Protein AF-A0A6I9YYN2-F1 (afdb_monomer)

pLDDT: mean 76.61, std 16.3, range [22.98, 92.69]

Radius of gyration: 15.74 Å; Cα contacts (8 Å, |Δi|>4): 151; chains: 1; bounding box: 41×28×41 Å

Secondary structure (DSSP, 8-state):
-GGGT--TT-EEEEE-STT-EEEEE----TTS-TT-----HHHHHHHT--TT---EEEE-TT-PPPS---EEE-GGGTTT--S-HIIIIIHHHHTT------TT-B-SSS-EEE-----

Mean predicted aligned error: 8.57 Å

Foldseek 3Di:
DVVQVDDQQFWKWKAAPPRFIDIFGDHDDPPDDPQDDDDDPQVCVRRVHDPPDDMDIHGDPPQDDDPDWDWAFDPVPCVPDDDDCCVPPVCVVPPPPVGGDDQQRFRPPRTIHTHDDDD

Solvent-accessible surface area (backbone atoms only — not comparable to full-atom values): 7758 Å² total; per-residue (Å²): 91,76,94,74,74,58,53,77,69,39,42,30,39,35,40,40,43,93,88,21,62,46,52,46,68,41,74,84,58,94,90,54,56,92,94,57,83,90,75,57,72,38,61,30,60,47,17,63,49,61,93,90,58,84,69,50,77,41,84,36,87,84,73,70,87,77,90,77,85,48,69,41,70,46,76,95,74,48,81,88,70,80,79,64,61,54,69,74,50,48,42,73,65,52,60,94,54,81,69,71,82,51,80,75,38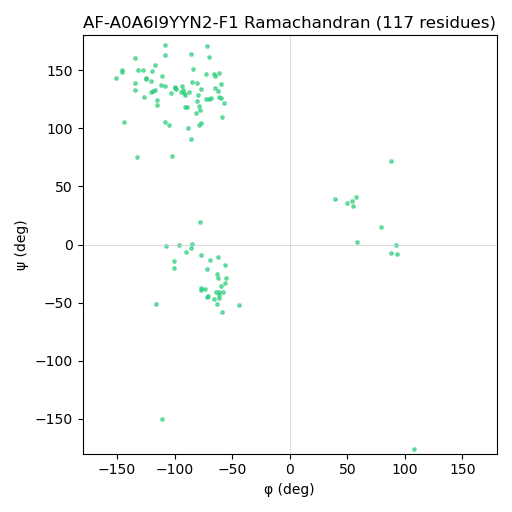,55,42,70,88,81,48,41,39,31,59,77,82,82,131

Organism: NCBI:txid35019

Structure (mmCIF, N/CA/C/O backbone):
data_AF-A0A6I9YYN2-F1
#
_entry.id   AF-A0A6I9YYN2-F1
#
loop_
_atom_site.group_PDB
_atom_site.id
_atom_site.type_symbol
_atom_site.label_atom_id
_atom_site.label_alt_id
_atom_site.label_comp_id
_atom_site.label_asym_id
_atom_site.label_entity_id
_atom_site.label_seq_id
_atom_site.pdbx_PDB_ins_code
_atom_site.Cartn_x
_atom_site.Cartn_y
_atom_site.Cartn_z
_atom_site.occupancy
_atom_site.B_iso_or_equiv
_atom_site.auth_seq_id
_atom_site.auth_comp_id
_atom_site.auth_asym_id
_atom_site.auth_atom_id
_atom_site.pdbx_PDB_model_num
ATOM 1 N N . MET A 1 1 ? -12.771 10.243 10.762 1.00 61.81 1 MET A N 1
ATOM 2 C CA . MET A 1 1 ? -11.318 10.484 10.946 1.00 61.81 1 MET A CA 1
ATOM 3 C C . MET A 1 1 ? -10.989 10.987 12.342 1.00 61.81 1 MET A C 1
ATOM 5 O O . MET A 1 1 ? -9.990 10.538 12.885 1.00 61.81 1 MET A O 1
ATOM 9 N N . GLU A 1 2 ? -11.827 11.842 12.938 1.00 62.75 2 GLU A N 1
ATOM 10 C CA . GLU A 1 2 ? -11.624 12.349 14.307 1.00 62.75 2 GLU A CA 1
ATOM 11 C C . GLU A 1 2 ? -11.544 11.244 15.369 1.00 62.75 2 GLU A C 1
ATOM 13 O O . GLU A 1 2 ? -10.646 11.288 16.198 1.00 62.75 2 GLU A O 1
ATOM 18 N N . GLU A 1 3 ? -12.383 10.204 15.289 1.00 73.31 3 GLU A N 1
ATOM 19 C CA . GLU A 1 3 ? -12.356 9.078 16.246 1.00 73.31 3 GLU A CA 1
ATOM 20 C C . GLU A 1 3 ? -11.042 8.283 16.244 1.00 73.31 3 GLU A C 1
ATOM 22 O O . GLU A 1 3 ? -10.659 7.704 17.255 1.00 73.31 3 GLU A O 1
ATOM 27 N N . LEU A 1 4 ? -10.346 8.243 15.104 1.00 71.19 4 LEU A N 1
ATOM 28 C CA . LEU A 1 4 ? -9.066 7.543 14.964 1.00 71.19 4 LEU A CA 1
ATOM 29 C C . LEU A 1 4 ? -7.867 8.485 15.136 1.00 71.19 4 LEU A C 1
ATOM 31 O O . LEU A 1 4 ? -6.732 8.025 15.032 1.00 71.19 4 LEU A O 1
ATOM 35 N N . HIS A 1 5 ? -8.109 9.781 15.368 1.00 77.94 5 HIS A N 1
ATOM 36 C CA . HIS A 1 5 ? -7.087 10.829 15.416 1.00 77.94 5 HIS A CA 1
ATOM 37 C C . HIS A 1 5 ? -6.131 10.806 14.208 1.00 77.94 5 HIS A C 1
ATOM 39 O O . HIS A 1 5 ? -4.938 11.065 14.346 1.00 77.94 5 HIS A O 1
ATOM 45 N N . LEU A 1 6 ? -6.656 10.467 13.026 1.00 80.44 6 LEU A N 1
ATOM 46 C CA . LEU A 1 6 ? -5.895 10.433 11.776 1.00 80.44 6 LEU A CA 1
ATOM 47 C C . LEU A 1 6 ? -6.150 11.703 10.972 1.00 80.44 6 LEU A C 1
ATOM 49 O O . LEU A 1 6 ? -7.302 12.096 10.775 1.00 80.44 6 LEU A O 1
ATOM 53 N N . PHE A 1 7 ? -5.082 12.285 10.441 1.00 80.62 7 PHE A N 1
ATOM 54 C CA . PHE A 1 7 ? -5.126 13.454 9.577 1.00 80.62 7 PHE A CA 1
ATOM 55 C C . PHE A 1 7 ? -4.787 13.104 8.128 1.00 80.62 7 PHE A C 1
ATOM 57 O O . PHE A 1 7 ? -4.235 12.050 7.796 1.00 80.62 7 PHE A O 1
ATOM 64 N N . ARG A 1 8 ? -5.141 14.014 7.217 1.00 78.56 8 ARG A N 1
ATOM 65 C CA . ARG A 1 8 ? -4.783 13.893 5.804 1.00 78.56 8 ARG A CA 1
ATOM 66 C C . ARG A 1 8 ? -3.259 13.892 5.662 1.00 78.56 8 ARG A C 1
ATOM 68 O O . ARG A 1 8 ? -2.604 14.833 6.090 1.00 78.56 8 ARG A O 1
ATOM 75 N N . GLY A 1 9 ? -2.725 12.885 4.977 1.00 79.88 9 GLY A N 1
ATOM 76 C CA . GLY A 1 9 ? -1.285 12.721 4.778 1.00 79.88 9 GLY A CA 1
ATOM 77 C C . GLY A 1 9 ? -0.609 11.833 5.822 1.00 79.88 9 GLY A C 1
ATOM 78 O O . GLY A 1 9 ? 0.542 11.452 5.613 1.00 79.88 9 GLY A O 1
ATOM 79 N N . ASP A 1 10 ? -1.317 11.433 6.883 1.00 83.12 10 ASP A N 1
ATOM 80 C CA . ASP A 1 10 ? -0.762 10.516 7.871 1.00 83.12 10 ASP A CA 1
ATOM 81 C C . ASP A 1 10 ? -0.501 9.142 7.269 1.00 83.12 10 ASP A C 1
ATOM 83 O O . ASP A 1 10 ? -1.224 8.644 6.396 1.00 83.12 10 ASP A O 1
ATOM 87 N N . THR A 1 11 ? 0.547 8.508 7.780 1.00 85.44 11 THR A N 1
ATOM 88 C CA . THR A 1 11 ? 0.893 7.146 7.407 1.00 85.44 11 THR A CA 1
ATOM 89 C C . THR A 1 11 ? 0.241 6.164 8.369 1.00 85.44 11 THR A C 1
ATOM 91 O O . THR A 1 11 ? 0.339 6.292 9.589 1.00 85.44 11 THR A O 1
ATOM 94 N N . VAL A 1 12 ? -0.425 5.156 7.813 1.00 88.38 12 VAL A N 1
ATOM 95 C CA . VAL A 1 12 ? -1.133 4.122 8.566 1.00 88.38 12 VAL A CA 1
ATOM 96 C C . VAL A 1 12 ? -0.655 2.735 8.180 1.00 88.38 12 VAL A C 1
ATOM 98 O O . VAL A 1 12 ? -0.395 2.439 7.012 1.00 88.38 12 VAL A O 1
ATOM 101 N N . LEU A 1 13 ? -0.584 1.863 9.179 1.00 89.25 13 LEU A N 1
ATOM 102 C CA . LEU A 1 13 ? -0.409 0.434 9.008 1.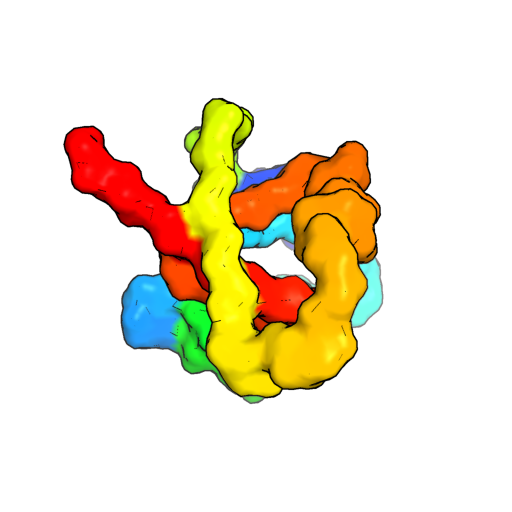00 89.25 13 LEU A CA 1
ATOM 103 C C . LEU A 1 13 ? -1.790 -0.213 8.930 1.00 89.25 13 LEU A C 1
ATOM 105 O O . LEU A 1 13 ? -2.575 -0.165 9.878 1.00 89.25 13 LEU A O 1
ATOM 109 N N . MET A 1 14 ? -2.079 -0.837 7.796 1.00 89.81 14 MET A N 1
ATOM 110 C CA . MET A 1 14 ? -3.277 -1.640 7.620 1.00 89.81 14 MET A CA 1
ATOM 111 C C . MET A 1 14 ? -2.948 -3.116 7.793 1.00 89.81 14 MET A C 1
ATOM 113 O O . MET A 1 14 ? -1.993 -3.618 7.198 1.00 89.81 14 MET A O 1
ATOM 117 N N . LYS A 1 15 ? -3.777 -3.819 8.564 1.00 91.00 15 LYS A N 1
ATOM 118 C CA . LYS A 1 15 ? -3.670 -5.261 8.801 1.00 91.00 15 LYS A CA 1
ATOM 119 C C . LYS A 1 15 ? -4.885 -5.966 8.216 1.00 91.00 15 LYS A C 1
ATOM 121 O O . LYS A 1 15 ? -6.030 -5.634 8.526 1.00 91.00 15 LYS A O 1
ATOM 126 N N . GLY A 1 16 ? -4.609 -6.927 7.344 1.00 91.50 16 GLY A N 1
ATOM 127 C CA . GLY A 1 16 ? -5.596 -7.745 6.654 1.00 91.50 16 GLY A CA 1
ATOM 128 C C . GLY A 1 16 ? -5.570 -9.191 7.135 1.00 91.50 16 GLY A C 1
ATOM 129 O O . GLY A 1 16 ? -5.235 -9.500 8.279 1.00 91.50 16 GLY A O 1
ATOM 130 N N . LYS A 1 17 ? -5.920 -10.112 6.238 1.00 90.94 17 LYS A N 1
ATOM 131 C CA . LYS A 1 17 ? -5.989 -11.548 6.539 1.00 90.94 17 LYS A CA 1
ATOM 132 C C . LYS A 1 17 ? -4.620 -12.211 6.368 1.00 90.94 17 LYS A C 1
ATOM 134 O O . LYS A 1 17 ? -3.720 -11.681 5.724 1.00 90.94 17 LYS A O 1
ATOM 139 N N . LYS A 1 18 ? -4.459 -13.419 6.921 1.00 89.69 18 LYS A N 1
ATOM 140 C CA . LYS A 1 18 ? -3.231 -14.238 6.793 1.00 89.69 18 LYS A CA 1
ATOM 141 C C . LYS A 1 18 ? -1.948 -13.496 7.213 1.00 89.69 18 LYS A C 1
ATOM 143 O O . LYS A 1 18 ? -0.910 -13.676 6.579 1.00 89.69 18 LYS A O 1
ATOM 148 N N . ARG A 1 19 ? -2.034 -12.665 8.264 1.00 87.75 19 ARG A N 1
ATOM 149 C CA . ARG A 1 19 ? -0.920 -11.846 8.788 1.00 87.75 19 ARG A CA 1
ATOM 150 C C . ARG A 1 19 ? -0.283 -10.952 7.715 1.00 87.75 19 ARG A C 1
ATOM 152 O O . ARG A 1 19 ? 0.928 -10.759 7.698 1.00 87.75 19 ARG A O 1
ATOM 159 N N . ARG A 1 20 ? -1.094 -10.477 6.767 1.00 88.25 20 ARG A N 1
ATOM 160 C CA . ARG A 1 20 ? -0.652 -9.541 5.736 1.00 88.25 20 ARG A CA 1
ATOM 161 C C . ARG A 1 20 ? -0.898 -8.124 6.194 1.00 88.25 20 ARG A C 1
ATOM 163 O O . ARG A 1 20 ? -1.988 -7.798 6.659 1.00 88.25 20 ARG A O 1
ATOM 170 N N . GLU A 1 21 ? 0.120 -7.304 6.015 1.00 89.31 21 GLU A N 1
ATOM 171 C CA . GLU A 1 21 ? 0.126 -5.911 6.422 1.00 89.31 21 GLU A CA 1
ATOM 172 C C . GLU A 1 21 ? 0.636 -5.058 5.263 1.00 89.31 21 GLU A C 1
ATOM 174 O O . GLU A 1 21 ? 1.390 -5.532 4.410 1.00 89.31 21 GLU A O 1
ATOM 179 N N . THR A 1 22 ? 0.170 -3.817 5.198 1.00 86.69 22 THR A N 1
ATOM 180 C CA . THR A 1 22 ? 0.565 -2.843 4.179 1.00 86.69 22 THR A CA 1
ATOM 181 C C . THR A 1 22 ? 0.572 -1.458 4.798 1.00 86.69 22 THR A C 1
ATOM 183 O O . THR A 1 22 ? -0.215 -1.173 5.702 1.00 86.69 22 THR A O 1
ATOM 186 N N . VAL A 1 23 ? 1.457 -0.594 4.315 1.00 87.44 23 VAL A N 1
ATOM 187 C CA . VAL A 1 23 ? 1.535 0.795 4.770 1.00 87.44 23 VAL A CA 1
ATOM 188 C C . VAL A 1 23 ? 0.893 1.687 3.716 1.00 87.44 23 VAL A C 1
ATOM 190 O O . VAL A 1 23 ? 1.191 1.569 2.528 1.00 87.44 23 VAL A O 1
ATOM 193 N N . CYS A 1 24 ? -0.011 2.566 4.133 1.00 87.00 24 CYS A N 1
ATOM 194 C CA . CYS A 1 24 ? -0.760 3.452 3.246 1.00 87.00 24 CYS A CA 1
ATOM 195 C C . CYS A 1 24 ? -0.789 4.881 3.793 1.00 87.00 24 CYS A C 1
ATOM 197 O O . CYS A 1 24 ? -0.551 5.103 4.975 1.00 87.00 24 CYS A O 1
ATOM 199 N N . ILE A 1 25 ? -1.083 5.839 2.914 1.00 86.50 25 ILE A N 1
ATOM 200 C CA . ILE A 1 25 ? -1.289 7.244 3.278 1.00 86.50 25 ILE A CA 1
ATOM 201 C C . ILE A 1 25 ? -2.793 7.502 3.342 1.00 86.50 25 ILE A C 1
ATOM 203 O O . ILE A 1 25 ? -3.530 7.089 2.442 1.00 86.50 25 ILE A O 1
ATOM 207 N N . VAL A 1 26 ? -3.239 8.184 4.393 1.00 85.25 26 VAL A N 1
ATOM 208 C CA . VAL A 1 26 ? -4.642 8.553 4.585 1.00 85.25 26 VAL A CA 1
ATOM 209 C C . VAL A 1 26 ? -4.981 9.773 3.736 1.00 85.25 26 VAL A C 1
ATOM 211 O O . VAL A 1 26 ? -4.312 10.805 3.792 1.00 85.25 26 VAL A O 1
ATOM 214 N N . LEU A 1 27 ? -6.058 9.665 2.961 1.00 85.00 27 LEU A N 1
ATOM 215 C CA . LEU A 1 27 ? -6.641 10.768 2.205 1.00 85.00 27 LEU A CA 1
ATOM 216 C C . LEU A 1 27 ? -8.086 10.972 2.649 1.00 85.00 27 LEU A C 1
ATOM 218 O O . LEU A 1 27 ? -8.807 10.006 2.892 1.00 85.00 27 LEU A O 1
ATOM 222 N N . THR A 1 28 ? -8.492 12.234 2.750 1.00 80.06 28 THR A N 1
ATOM 223 C CA . THR A 1 28 ? -9.879 12.618 3.019 1.00 80.06 28 THR A CA 1
ATOM 224 C C . THR A 1 28 ? -10.720 12.479 1.756 1.00 80.06 28 THR A C 1
ATOM 226 O O . THR A 1 28 ? -10.294 12.892 0.675 1.00 80.06 28 THR A O 1
ATOM 229 N N . ASP A 1 29 ? -11.894 11.870 1.907 1.00 82.62 29 ASP A N 1
ATOM 230 C CA . ASP A 1 29 ? -12.906 11.702 0.867 1.00 82.62 29 ASP A CA 1
ATOM 231 C C . ASP A 1 29 ? -14.289 11.830 1.513 1.00 82.62 29 ASP A C 1
ATOM 233 O O . ASP A 1 29 ? -14.751 10.907 2.187 1.00 82.62 29 ASP A O 1
ATOM 237 N N . ASP A 1 30 ? -14.945 12.968 1.291 1.00 80.50 30 ASP A N 1
ATOM 238 C CA . ASP A 1 30 ? -16.252 13.291 1.876 1.00 80.50 30 ASP A CA 1
ATOM 239 C C . ASP A 1 30 ? -17.385 12.415 1.306 1.00 80.50 30 ASP A C 1
ATOM 241 O O . ASP A 1 30 ? -18.477 12.348 1.865 1.00 80.50 30 ASP A O 1
ATOM 245 N N . SER A 1 31 ? -17.133 11.695 0.204 1.00 86.81 31 SER A N 1
ATOM 246 C CA . SER A 1 31 ? -18.078 10.736 -0.387 1.00 86.81 31 SER A CA 1
ATOM 247 C C . SER A 1 31 ? -17.993 9.332 0.229 1.00 86.81 31 SER A C 1
ATOM 249 O O . SER A 1 31 ? -18.722 8.414 -0.175 1.00 86.81 31 SER A O 1
ATOM 251 N N . CYS A 1 32 ? -17.061 9.107 1.159 1.00 83.38 32 CYS A N 1
ATOM 252 C CA . CYS A 1 32 ? -16.877 7.828 1.829 1.00 83.38 32 CYS A CA 1
ATOM 253 C C . CYS A 1 32 ? -17.640 7.798 3.157 1.00 83.38 32 CYS A C 1
ATOM 255 O O . CYS A 1 32 ? -17.522 8.696 3.981 1.00 83.38 32 CYS A O 1
ATOM 257 N N . GLN A 1 33 ? -18.408 6.731 3.387 1.00 82.69 33 GLN A N 1
ATOM 258 C CA . GLN A 1 33 ? -19.086 6.519 4.669 1.00 82.69 33 GLN A CA 1
ATOM 259 C C . GLN A 1 33 ? -18.060 6.299 5.791 1.00 82.69 33 GLN A C 1
ATOM 261 O O . GLN A 1 33 ? -17.050 5.634 5.560 1.00 82.69 33 GLN A O 1
ATOM 266 N N . ASN A 1 34 ? -18.354 6.781 7.004 1.00 81.12 34 ASN A N 1
ATOM 267 C CA . ASN A 1 34 ? -17.442 6.711 8.158 1.00 81.12 34 ASN A CA 1
ATOM 268 C C . ASN A 1 34 ? -16.981 5.286 8.505 1.00 81.12 34 ASN A C 1
ATOM 270 O O . ASN A 1 34 ? -15.841 5.092 8.912 1.00 81.12 34 ASN A O 1
ATOM 274 N N . GLU A 1 35 ? -17.837 4.285 8.300 1.00 82.94 35 GLU A N 1
ATOM 275 C CA . GLU A 1 35 ? -17.541 2.877 8.602 1.00 82.94 35 GLU A CA 1
ATOM 276 C C . GLU A 1 35 ? -16.801 2.147 7.467 1.00 82.94 35 GLU A C 1
ATOM 278 O O . GLU A 1 35 ? -16.526 0.949 7.556 1.00 82.94 35 GLU A O 1
ATOM 283 N N . LYS A 1 36 ? -16.505 2.833 6.355 1.00 86.19 36 LYS A N 1
ATOM 284 C CA . LYS A 1 36 ? -15.918 2.229 5.156 1.00 86.19 36 LYS A CA 1
ATOM 285 C C . LYS A 1 36 ? -14.574 2.850 4.817 1.00 86.19 36 LYS A C 1
ATOM 287 O O . LYS A 1 36 ? -14.328 4.032 5.015 1.00 86.19 36 LYS A O 1
ATOM 292 N N . ILE A 1 37 ? -13.718 2.030 4.213 1.00 87.94 37 ILE A N 1
ATOM 293 C CA . ILE A 1 37 ? -12.437 2.453 3.649 1.00 87.94 37 ILE A CA 1
ATOM 294 C C . ILE A 1 37 ? -12.423 2.139 2.160 1.00 87.94 37 ILE A C 1
ATOM 296 O O . ILE A 1 37 ? -12.707 1.015 1.734 1.00 87.94 37 ILE A O 1
A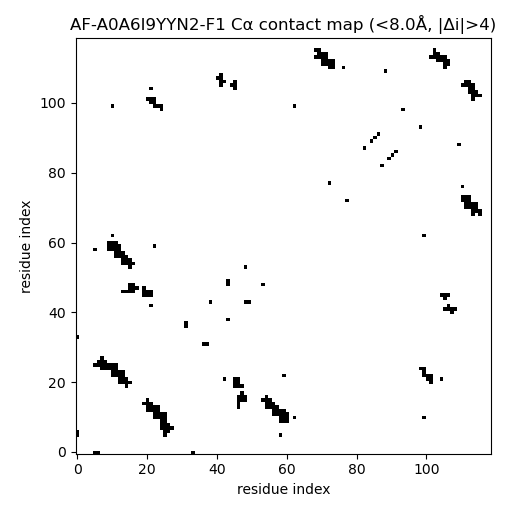TOM 300 N N . ARG A 1 38 ? -12.027 3.129 1.358 1.00 86.81 38 ARG A N 1
ATOM 301 C CA . ARG A 1 38 ? -11.730 2.940 -0.061 1.00 86.81 38 ARG A CA 1
ATOM 302 C C . ARG A 1 38 ? -10.253 2.614 -0.234 1.00 86.81 38 ARG A C 1
ATOM 304 O O . ARG A 1 38 ? -9.376 3.329 0.233 1.00 86.81 38 ARG A O 1
ATOM 311 N N . MET A 1 39 ? -9.979 1.534 -0.953 1.00 87.25 39 MET A N 1
ATOM 312 C CA . MET A 1 39 ? -8.624 1.147 -1.331 1.00 87.25 39 MET A CA 1
ATOM 313 C C . MET A 1 39 ? -8.633 0.497 -2.711 1.00 87.25 39 MET A C 1
ATOM 315 O O . MET A 1 39 ? -9.617 -0.133 -3.116 1.00 87.25 39 MET A O 1
ATOM 319 N N . ASN A 1 40 ? -7.534 0.642 -3.445 1.00 84.56 40 ASN A N 1
ATOM 320 C CA . ASN A 1 40 ? -7.415 0.088 -4.788 1.00 84.56 40 ASN A CA 1
ATOM 321 C C . ASN A 1 40 ? -7.279 -1.454 -4.760 1.00 84.56 40 ASN A C 1
ATOM 323 O O . ASN A 1 40 ? -7.110 -2.085 -3.714 1.00 84.56 40 ASN A O 1
ATOM 327 N N . ARG A 1 41 ? -7.354 -2.084 -5.939 1.00 85.38 41 ARG A N 1
ATOM 328 C CA . ARG A 1 41 ? -7.225 -3.546 -6.082 1.00 85.38 41 ARG A CA 1
ATOM 329 C C . ARG A 1 41 ? -5.879 -4.073 -5.572 1.00 85.38 41 ARG A C 1
ATOM 331 O O . ARG A 1 41 ? -5.834 -5.155 -4.997 1.00 85.38 41 ARG A O 1
ATOM 338 N N . VAL A 1 42 ? -4.807 -3.308 -5.767 1.00 84.06 42 VAL A N 1
ATOM 339 C CA . VAL A 1 42 ? -3.443 -3.681 -5.372 1.00 84.06 42 VAL A CA 1
ATOM 340 C C . VAL A 1 42 ? -3.335 -3.832 -3.854 1.00 84.06 42 VAL A C 1
ATOM 342 O O . VAL A 1 42 ? -2.920 -4.880 -3.366 1.00 84.06 42 VAL A O 1
ATOM 345 N N . THR A 1 43 ? -3.789 -2.831 -3.104 1.00 85.75 43 THR A N 1
ATOM 346 C CA . THR A 1 43 ? -3.786 -2.832 -1.639 1.00 85.75 43 THR A CA 1
ATOM 347 C C . THR A 1 43 ? -4.639 -3.974 -1.085 1.00 85.75 43 THR A C 1
ATOM 349 O O . THR A 1 43 ? -4.200 -4.688 -0.184 1.00 85.75 43 THR A O 1
ATOM 352 N N . ARG A 1 44 ? -5.811 -4.244 -1.683 1.00 89.88 44 ARG A N 1
ATOM 353 C CA . ARG A 1 44 ? -6.641 -5.403 -1.300 1.00 89.88 44 ARG A CA 1
ATOM 354 C C . ARG A 1 44 ? -5.933 -6.738 -1.525 1.00 89.88 44 ARG A C 1
ATOM 356 O O . ARG A 1 44 ? -5.982 -7.613 -0.661 1.00 89.88 44 ARG A O 1
ATOM 363 N N . ASN A 1 45 ? -5.255 -6.894 -2.664 1.00 88.06 45 ASN A N 1
ATOM 364 C CA . ASN A 1 45 ? -4.503 -8.107 -2.988 1.00 88.06 45 ASN A CA 1
ATOM 365 C C . ASN A 1 45 ? -3.341 -8.341 -2.014 1.00 88.06 45 ASN A C 1
ATOM 367 O O . ASN A 1 45 ? -3.131 -9.487 -1.600 1.00 88.06 45 ASN A O 1
ATOM 371 N N . ASN A 1 46 ? -2.633 -7.272 -1.632 1.00 85.75 46 ASN A N 1
ATOM 372 C CA . ASN A 1 46 ? -1.566 -7.310 -0.630 1.00 85.75 46 ASN A CA 1
ATOM 373 C C . ASN A 1 46 ? -2.100 -7.768 0.730 1.00 85.75 46 ASN A C 1
ATOM 375 O O . ASN A 1 46 ? -1.540 -8.681 1.332 1.00 85.75 46 ASN A O 1
ATOM 379 N N . LEU A 1 47 ? -3.236 -7.211 1.159 1.00 88.75 47 LEU A N 1
ATOM 380 C CA . LEU A 1 47 ? -3.906 -7.545 2.419 1.00 88.75 47 LEU A CA 1
ATOM 381 C C . LEU A 1 47 ? -4.683 -8.871 2.404 1.00 88.75 47 LEU A C 1
ATOM 383 O O . LEU A 1 47 ? -5.138 -9.325 3.455 1.00 88.75 47 LEU A O 1
ATOM 387 N N . ARG A 1 48 ? -4.843 -9.501 1.232 1.00 90.25 48 ARG A N 1
ATOM 388 C CA . ARG A 1 48 ? -5.650 -10.719 1.024 1.00 90.25 48 ARG A CA 1
ATOM 389 C C . ARG A 1 48 ? -7.115 -10.544 1.450 1.00 90.25 48 ARG A C 1
ATOM 391 O O . ARG A 1 48 ? -7.703 -11.457 2.030 1.00 90.25 48 ARG A O 1
ATOM 398 N N . VAL A 1 49 ? -7.694 -9.388 1.135 1.00 92.00 49 VAL A N 1
ATOM 399 C CA . VAL A 1 49 ? -9.083 -9.027 1.466 1.00 92.00 49 VAL A CA 1
ATOM 400 C C . VAL A 1 49 ? -9.935 -8.817 0.215 1.00 92.00 49 VAL A C 1
ATOM 402 O O . VAL A 1 49 ? -9.428 -8.494 -0.861 1.00 92.00 49 VAL A O 1
ATOM 405 N N . ARG A 1 50 ? -11.246 -9.011 0.352 1.00 92.69 50 ARG A N 1
ATOM 406 C CA . ARG A 1 50 ? -12.270 -8.748 -0.671 1.00 92.69 50 ARG A CA 1
ATOM 407 C C . ARG A 1 50 ? -13.108 -7.523 -0.294 1.00 92.69 50 ARG A C 1
ATOM 409 O O . ARG A 1 50 ? -12.962 -6.964 0.787 1.00 92.69 50 ARG A O 1
ATOM 416 N N . LEU A 1 51 ? -13.965 -7.067 -1.207 1.00 89.69 51 LEU A N 1
ATOM 417 C CA . LEU A 1 51 ? -14.932 -6.014 -0.886 1.00 89.69 51 LEU A CA 1
ATOM 418 C C . LEU A 1 51 ? -15.883 -6.519 0.208 1.00 89.69 51 LEU A C 1
ATOM 420 O O . LEU A 1 51 ? -16.382 -7.636 0.103 1.00 89.69 51 LEU A O 1
ATOM 424 N N . GLY A 1 52 ? -16.099 -5.707 1.242 1.00 89.56 52 GLY A N 1
ATOM 425 C CA . GLY A 1 52 ? -16.903 -6.072 2.413 1.00 89.56 52 GLY A CA 1
ATOM 426 C C . GLY A 1 52 ? -16.130 -6.775 3.533 1.00 89.56 52 GLY A C 1
ATOM 427 O O . GLY A 1 52 ? -16.684 -6.961 4.610 1.00 89.56 52 GLY A O 1
ATOM 428 N N . ASP A 1 53 ? -14.859 -7.132 3.325 1.00 92.56 53 ASP A N 1
ATOM 429 C CA . ASP A 1 53 ? -14.019 -7.622 4.418 1.00 92.56 53 ASP A CA 1
ATOM 430 C C . ASP A 1 53 ? -13.617 -6.485 5.368 1.00 92.56 53 ASP A C 1
ATOM 432 O O . ASP A 1 53 ? -13.360 -5.357 4.943 1.00 92.56 53 ASP A O 1
ATOM 436 N N . VAL A 1 54 ? -13.485 -6.821 6.651 1.00 90.44 54 VAL A N 1
ATOM 437 C CA . VAL A 1 54 ? -13.001 -5.908 7.693 1.00 90.44 54 VAL A CA 1
ATOM 438 C C . VAL A 1 54 ? -11.472 -5.912 7.732 1.00 90.44 54 VAL A C 1
ATOM 440 O O . VAL A 1 54 ? -10.833 -6.963 7.622 1.00 90.44 54 VAL A O 1
ATOM 443 N N . VAL A 1 55 ? -10.886 -4.729 7.910 1.00 91.75 55 VAL A N 1
ATOM 444 C CA . VAL A 1 55 ? -9.445 -4.514 8.091 1.00 91.75 55 VAL A CA 1
ATOM 445 C C . VAL A 1 55 ? -9.200 -3.681 9.340 1.00 91.75 55 VAL A C 1
ATOM 447 O O . VAL A 1 55 ? -10.025 -2.848 9.704 1.00 91.75 55 VAL A O 1
ATOM 450 N N . SER A 1 56 ? -8.052 -3.883 9.982 1.00 91.12 56 SER A N 1
ATOM 451 C CA . SER A 1 56 ? -7.611 -3.024 11.082 1.00 91.12 56 SER A CA 1
ATOM 452 C C . SER A 1 56 ? -6.715 -1.921 10.535 1.00 91.12 56 SER A C 1
ATOM 454 O O . SER A 1 56 ? -5.813 -2.198 9.745 1.00 91.12 56 SER A O 1
ATOM 456 N N . VAL A 1 57 ? -6.916 -0.692 11.006 1.00 89.62 57 VAL A N 1
ATOM 457 C CA . VAL A 1 57 ? -6.066 0.464 10.694 1.00 89.62 57 VAL A CA 1
ATOM 458 C C . VAL A 1 57 ? -5.425 0.965 11.978 1.00 89.62 57 VAL A C 1
ATOM 460 O O . VAL A 1 57 ? -6.095 1.076 13.000 1.00 89.62 57 VAL A O 1
ATOM 463 N N . GLN A 1 58 ? -4.122 1.220 11.936 1.00 89.44 58 GLN A N 1
ATOM 464 C CA . GLN A 1 58 ? -3.347 1.742 13.059 1.00 89.44 58 GLN A CA 1
ATOM 465 C C . GLN A 1 58 ? -2.456 2.878 12.559 1.00 89.44 58 GLN A C 1
ATOM 467 O O . GLN A 1 58 ? -1.870 2.767 11.481 1.00 89.44 58 GLN A O 1
ATOM 472 N N . ALA A 1 59 ? -2.340 3.962 13.326 1.00 87.12 59 ALA A N 1
ATOM 473 C CA . ALA A 1 59 ? -1.384 5.021 13.019 1.00 87.12 59 ALA A CA 1
ATOM 474 C C . ALA A 1 59 ? 0.045 4.453 13.000 1.00 87.12 59 ALA A C 1
ATOM 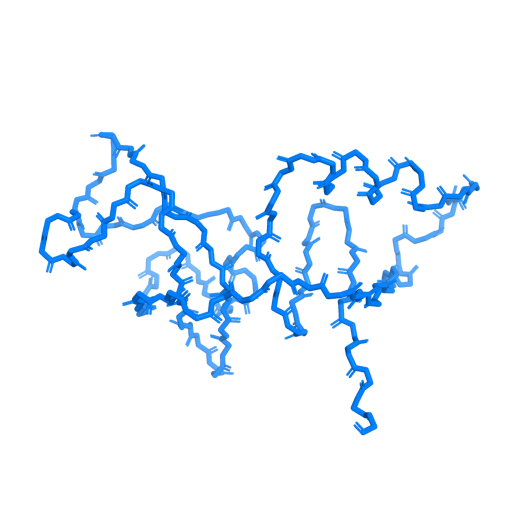476 O O . ALA A 1 59 ? 0.408 3.626 13.838 1.00 87.12 59 ALA A O 1
ATOM 477 N N . CYS A 1 60 ? 0.851 4.875 12.026 1.00 85.81 60 CYS A N 1
ATOM 478 C CA . CYS A 1 60 ? 2.230 4.425 11.862 1.00 85.81 60 CYS A CA 1
ATOM 479 C C . CYS A 1 60 ? 3.153 5.635 11.640 1.00 85.81 60 CYS A C 1
ATOM 481 O O . CYS A 1 60 ? 3.574 5.891 10.511 1.00 85.81 60 CYS A O 1
ATOM 483 N N . PRO A 1 61 ? 3.463 6.401 12.704 1.00 82.19 61 PRO A N 1
ATOM 484 C CA . PRO A 1 61 ? 4.337 7.572 12.605 1.00 82.19 61 PRO A CA 1
ATOM 485 C C . PRO A 1 61 ? 5.816 7.204 12.390 1.00 82.19 61 PRO A C 1
ATOM 487 O O . PRO A 1 61 ? 6.579 8.003 11.858 1.00 82.19 61 PRO A O 1
ATOM 490 N N . ASP A 1 62 ? 6.229 5.979 12.731 1.00 80.19 62 ASP A N 1
ATOM 491 C CA . ASP A 1 62 ? 7.627 5.516 12.676 1.00 80.19 62 ASP A CA 1
ATOM 492 C C . ASP A 1 62 ? 8.137 5.143 11.268 1.00 80.19 62 ASP A C 1
ATOM 494 O O . ASP A 1 62 ? 9.134 4.425 11.109 1.00 80.19 62 ASP A O 1
ATOM 498 N N . VAL A 1 63 ? 7.476 5.615 10.208 1.00 79.81 63 VAL A N 1
ATOM 499 C CA . VAL A 1 63 ? 7.899 5.328 8.833 1.00 79.81 63 VAL A CA 1
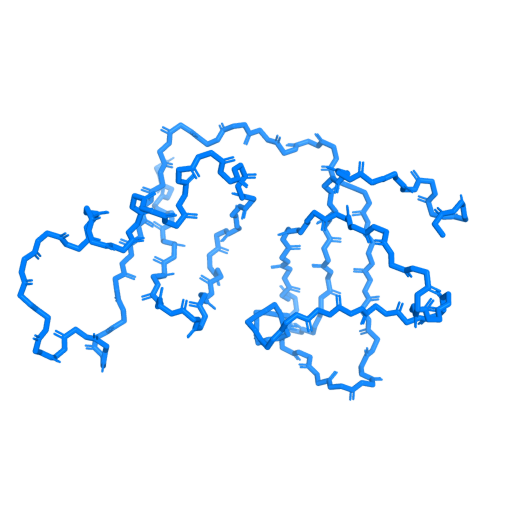ATOM 500 C C . VAL A 1 63 ? 9.097 6.192 8.459 1.00 79.81 63 VAL A C 1
ATOM 502 O O . VAL A 1 63 ? 8.999 7.382 8.179 1.00 79.81 63 VAL A O 1
ATOM 505 N N . LYS A 1 64 ? 10.269 5.555 8.445 1.00 83.62 64 LYS A N 1
ATOM 506 C CA . LYS A 1 64 ? 11.546 6.188 8.099 1.00 83.62 64 LYS A CA 1
ATOM 507 C C . LYS A 1 64 ? 11.767 6.215 6.590 1.00 83.62 64 LYS A C 1
ATOM 509 O O . LYS A 1 64 ? 11.376 5.293 5.872 1.00 83.62 64 LYS A O 1
ATOM 514 N N . TYR A 1 65 ? 12.507 7.220 6.127 1.00 81.19 65 TYR A N 1
ATOM 515 C CA . TYR A 1 65 ? 12.973 7.284 4.745 1.00 81.19 65 TYR A CA 1
ATOM 516 C C . TYR A 1 65 ? 13.844 6.072 4.394 1.00 81.19 65 TYR A C 1
ATOM 518 O O . TYR A 1 65 ? 14.830 5.756 5.069 1.00 81.19 65 TYR A O 1
ATOM 526 N N . GLY A 1 66 ? 13.470 5.381 3.318 1.00 80.94 66 GLY A N 1
ATOM 527 C CA . GLY A 1 66 ? 14.226 4.249 2.804 1.00 80.94 66 GLY A CA 1
ATOM 528 C C . GLY A 1 66 ? 15.546 4.710 2.194 1.00 80.94 66 GLY A C 1
ATOM 529 O O . GLY A 1 66 ? 15.553 5.536 1.290 1.00 80.94 66 GLY A O 1
ATOM 530 N N .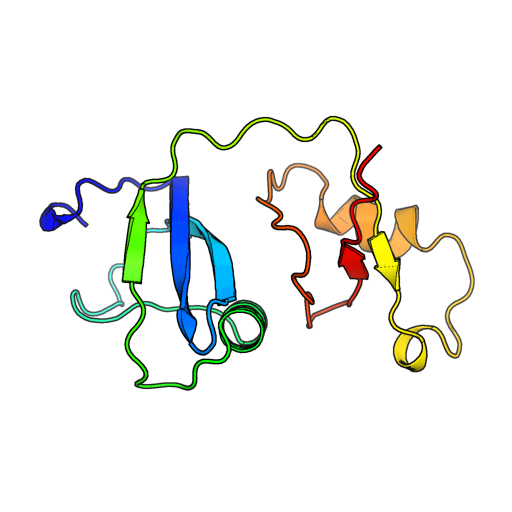 LYS A 1 67 ? 16.672 4.148 2.651 1.00 82.62 67 LYS A N 1
ATOM 531 C CA . LYS A 1 67 ? 17.990 4.425 2.051 1.00 82.62 67 LYS A CA 1
ATOM 532 C C . LYS A 1 67 ? 18.133 3.797 0.664 1.00 82.62 67 LYS A C 1
ATOM 534 O O . LYS A 1 67 ? 18.683 4.410 -0.241 1.00 82.62 67 LYS A O 1
ATOM 539 N N . ARG A 1 68 ? 17.693 2.542 0.528 1.00 81.31 68 ARG A N 1
ATOM 540 C CA . ARG A 1 68 ? 17.735 1.738 -0.701 1.00 81.31 68 ARG A CA 1
ATOM 541 C C . ARG A 1 68 ? 16.583 0.738 -0.684 1.00 81.31 68 ARG A C 1
ATOM 543 O O . ARG A 1 68 ? 16.269 0.186 0.373 1.00 81.31 68 ARG A O 1
ATOM 550 N N . ILE A 1 69 ? 15.988 0.491 -1.845 1.00 81.81 69 ILE A N 1
ATOM 551 C CA . ILE A 1 69 ? 14.992 -0.562 -2.064 1.00 81.81 69 ILE A CA 1
ATOM 552 C C . ILE A 1 69 ? 15.463 -1.454 -3.206 1.00 81.81 69 ILE A C 1
ATOM 554 O O . ILE A 1 69 ? 16.075 -0.972 -4.155 1.00 81.81 69 ILE A O 1
ATOM 558 N N . HIS A 1 70 ? 15.193 -2.751 -3.097 1.00 79.25 70 HIS A N 1
ATOM 559 C CA . HIS A 1 70 ? 15.483 -3.714 -4.149 1.00 79.25 70 HIS A CA 1
ATOM 560 C C . HIS A 1 70 ? 14.168 -4.277 -4.658 1.00 79.25 70 HIS A C 1
ATOM 562 O O . HIS A 1 70 ? 13.397 -4.840 -3.875 1.00 79.25 70 HIS A O 1
ATOM 568 N N . VAL A 1 71 ? 13.903 -4.076 -5.945 1.00 80.12 71 VAL A N 1
ATOM 569 C CA . VAL A 1 71 ? 12.635 -4.431 -6.568 1.00 80.12 71 VAL A CA 1
ATOM 570 C C . VAL A 1 71 ? 12.910 -5.304 -7.778 1.00 80.12 71 VAL A C 1
ATOM 572 O O . VAL A 1 71 ? 13.708 -4.933 -8.632 1.00 80.12 71 VAL A O 1
ATOM 575 N N . LEU A 1 72 ? 12.254 -6.458 -7.827 1.00 78.50 72 LEU A N 1
ATOM 576 C CA . LEU A 1 72 ? 12.361 -7.425 -8.910 1.00 78.50 72 LEU A CA 1
ATOM 577 C C . LEU A 1 72 ? 11.076 -7.415 -9.732 1.00 78.50 72 LEU A C 1
ATOM 579 O O . LEU A 1 72 ? 9.997 -7.384 -9.143 1.00 78.50 72 LEU A O 1
ATOM 583 N N . PRO A 1 73 ? 11.152 -7.442 -11.061 1.00 77.69 73 PRO A N 1
ATOM 584 C CA . PRO A 1 73 ? 9.959 -7.604 -11.870 1.00 77.69 73 PRO A CA 1
ATOM 585 C C . PRO A 1 73 ? 9.414 -9.032 -11.710 1.00 77.69 73 PRO A C 1
ATOM 587 O O . PRO A 1 73 ? 10.114 -9.923 -11.231 1.00 77.69 73 PRO A O 1
ATOM 590 N N . ILE A 1 74 ? 8.146 -9.245 -12.056 1.00 77.06 74 ILE A N 1
ATOM 591 C CA . ILE A 1 74 ? 7.563 -10.594 -12.075 1.00 77.06 74 ILE A CA 1
ATOM 592 C C . ILE A 1 74 ? 7.837 -11.212 -13.438 1.00 77.06 74 ILE A C 1
ATOM 594 O O . ILE A 1 74 ? 7.544 -10.561 -14.437 1.00 77.06 74 ILE A O 1
ATOM 598 N N . ASP A 1 75 ? 8.343 -12.444 -13.460 1.00 73.81 75 ASP A N 1
ATOM 599 C CA . ASP A 1 75 ? 8.761 -13.173 -14.667 1.00 73.81 75 ASP A CA 1
ATOM 600 C C . ASP A 1 75 ? 7.753 -13.033 -15.824 1.00 73.81 75 ASP A C 1
ATOM 602 O O . ASP A 1 75 ? 8.099 -12.506 -16.881 1.00 73.81 75 ASP A O 1
ATOM 606 N N . ASP A 1 76 ? 6.475 -13.326 -15.565 1.00 72.69 76 ASP A N 1
ATOM 607 C CA . ASP A 1 76 ? 5.372 -13.251 -16.541 1.00 72.69 76 ASP A CA 1
ATOM 608 C C . ASP A 1 76 ? 5.097 -11.842 -17.117 1.00 72.69 76 ASP A C 1
ATOM 610 O O . ASP A 1 76 ? 4.285 -11.681 -18.025 1.00 72.69 76 ASP A O 1
ATOM 614 N N . THR A 1 77 ? 5.700 -10.785 -16.561 1.00 70.00 77 THR A N 1
ATOM 615 C CA . THR A 1 77 ? 5.462 -9.382 -16.961 1.00 70.00 77 THR A CA 1
ATOM 616 C C . THR A 1 77 ? 6.619 -8.747 -17.727 1.00 70.00 77 THR A C 1
ATOM 618 O O . THR A 1 77 ? 6.516 -7.585 -18.118 1.00 70.00 77 THR A O 1
ATOM 621 N N . ILE A 1 78 ? 7.716 -9.481 -17.934 1.00 70.69 78 ILE A N 1
ATOM 622 C CA . ILE A 1 78 ? 8.943 -8.970 -18.570 1.00 70.69 78 ILE A CA 1
ATOM 623 C C . ILE A 1 78 ? 9.032 -9.397 -20.039 1.00 70.69 78 ILE A C 1
ATOM 625 O O . ILE A 1 78 ? 9.820 -8.834 -20.799 1.00 70.69 78 ILE A O 1
ATOM 629 N N . GLU A 1 79 ? 8.215 -10.364 -20.464 1.00 70.38 79 GLU A N 1
ATOM 630 C CA . GLU A 1 79 ? 8.199 -10.849 -21.842 1.00 70.38 79 GLU A CA 1
ATOM 631 C C . GLU A 1 79 ? 7.876 -9.704 -22.819 1.00 70.38 79 GLU A C 1
ATOM 633 O O . GLU A 1 79 ? 6.772 -9.164 -22.849 1.00 70.38 79 GLU A O 1
ATOM 638 N N . GLY A 1 80 ? 8.880 -9.300 -23.603 1.00 68.62 80 GLY A N 1
ATOM 639 C CA . GLY A 1 80 ? 8.774 -8.226 -24.595 1.00 68.62 80 GLY A CA 1
ATOM 640 C C . GLY A 1 80 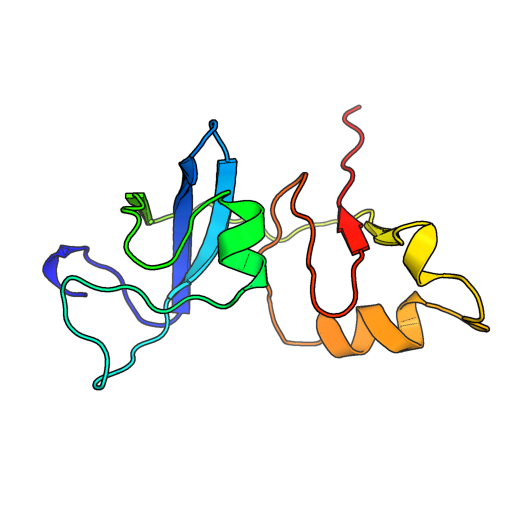? 9.155 -6.823 -24.106 1.00 68.62 80 GLY A C 1
ATOM 641 O O . GLY A 1 80 ? 9.138 -5.890 -24.909 1.00 68.62 80 GLY A O 1
ATOM 642 N N . LEU A 1 81 ? 9.545 -6.645 -22.837 1.00 69.38 81 LEU A N 1
ATOM 643 C CA . LEU A 1 81 ? 10.075 -5.365 -22.360 1.00 69.38 81 LEU A CA 1
ATOM 644 C C . LEU A 1 81 ? 11.540 -5.200 -22.775 1.00 69.38 81 LEU A C 1
ATOM 646 O O . LEU A 1 81 ? 12.415 -5.961 -22.369 1.00 69.38 81 LEU A O 1
ATOM 650 N N . THR A 1 82 ? 11.815 -4.161 -23.560 1.00 69.12 82 THR A N 1
ATOM 651 C CA . THR A 1 82 ? 13.168 -3.747 -23.936 1.00 69.12 82 THR A CA 1
ATOM 652 C C . THR A 1 82 ? 13.508 -2.407 -23.280 1.00 69.12 82 THR A C 1
ATOM 654 O O . THR A 1 82 ? 12.683 -1.498 -23.218 1.00 69.12 82 THR A O 1
ATOM 657 N N . GLY A 1 83 ? 14.733 -2.282 -22.759 1.00 76.06 83 GLY A N 1
ATOM 658 C CA . GLY A 1 83 ? 15.250 -1.042 -22.168 1.00 76.06 83 GLY A CA 1
ATOM 659 C C . GLY A 1 83 ? 15.385 -1.049 -20.641 1.00 76.06 83 GLY A C 1
ATOM 660 O O . GLY A 1 83 ? 15.196 -2.063 -19.968 1.00 76.06 83 GLY A O 1
ATOM 661 N N . ASN A 1 84 ? 15.772 0.105 -20.087 1.00 82.00 84 ASN A N 1
ATOM 662 C CA . ASN A 1 84 ? 15.997 0.256 -18.654 1.00 82.00 84 ASN A CA 1
ATOM 663 C C . ASN A 1 84 ? 14.668 0.422 -17.910 1.00 82.00 84 ASN A C 1
ATOM 665 O O . ASN A 1 84 ? 14.068 1.497 -17.853 1.00 82.00 84 ASN A O 1
ATOM 669 N N . LEU A 1 85 ? 14.249 -0.664 -17.278 1.00 81.62 85 LEU A N 1
ATOM 670 C CA . LEU A 1 85 ? 13.041 -0.741 -16.481 1.00 81.62 85 LEU A CA 1
ATOM 671 C C . LEU A 1 85 ? 12.952 0.312 -15.356 1.00 81.62 85 LEU A C 1
ATOM 673 O O . LEU A 1 85 ? 11.854 0.743 -14.986 1.00 81.62 85 LEU A O 1
ATOM 677 N N . PHE A 1 86 ? 14.094 0.757 -14.827 1.00 81.88 86 PHE A N 1
ATOM 678 C CA . PHE A 1 86 ? 14.125 1.803 -13.813 1.00 81.88 86 PHE A CA 1
ATOM 679 C C . PHE A 1 86 ? 13.636 3.144 -14.362 1.00 81.88 86 PHE A C 1
ATOM 681 O O . PHE A 1 86 ? 12.813 3.795 -13.727 1.00 81.88 86 PHE A O 1
ATOM 688 N N . GLU A 1 87 ? 14.107 3.558 -15.534 1.00 82.25 87 GLU A N 1
ATOM 689 C CA . GLU A 1 87 ? 13.766 4.869 -16.093 1.00 82.25 87 GLU A CA 1
ATOM 690 C C . GLU A 1 87 ? 12.335 4.916 -16.616 1.00 82.25 87 GLU A C 1
ATOM 692 O O . GLU A 1 87 ? 11.644 5.914 -16.422 1.00 82.25 87 GLU A O 1
ATOM 697 N N . VAL A 1 88 ? 11.886 3.819 -17.228 1.00 82.44 88 VAL A N 1
ATOM 698 C CA . VAL A 1 88 ? 10.569 3.738 -17.865 1.00 82.44 88 VAL A CA 1
ATOM 699 C C . VAL A 1 88 ? 9.451 3.563 -16.836 1.00 82.44 88 VAL A C 1
ATOM 701 O O . VAL A 1 88 ? 8.392 4.169 -16.981 1.00 82.44 88 VAL A O 1
ATOM 704 N N . TYR A 1 89 ? 9.671 2.768 -15.781 1.00 80.56 89 TYR A N 1
ATOM 705 C CA . TYR A 1 89 ? 8.611 2.418 -14.827 1.00 80.56 89 TYR A CA 1
ATOM 706 C C . TYR A 1 89 ? 8.867 2.935 -13.415 1.00 80.56 89 TYR A C 1
ATOM 708 O O . TYR A 1 89 ? 7.993 3.573 -12.830 1.00 80.56 89 TYR A O 1
ATOM 716 N N . LEU A 1 90 ? 10.044 2.673 -12.836 1.00 82.06 90 LEU A N 1
ATOM 717 C CA . LEU A 1 90 ? 10.279 2.974 -11.418 1.00 82.06 90 LEU A CA 1
ATOM 718 C C . LEU A 1 90 ? 10.402 4.478 -11.158 1.00 82.06 90 LEU A C 1
ATOM 720 O O . LEU A 1 90 ? 9.791 4.986 -10.219 1.00 82.06 90 LEU A O 1
ATOM 724 N N . LYS A 1 91 ? 11.154 5.198 -11.992 1.00 82.81 91 LYS A N 1
ATOM 725 C CA . LYS A 1 91 ? 11.379 6.637 -11.854 1.00 82.81 91 LYS A CA 1
ATOM 726 C C . LYS A 1 91 ? 10.063 7.421 -11.895 1.00 82.81 91 LYS A C 1
ATOM 728 O O . LYS A 1 91 ? 9.771 8.044 -10.881 1.00 82.81 91 LYS A O 1
ATOM 733 N N . PRO A 1 92 ? 9.217 7.359 -12.944 1.00 85.44 92 PRO A N 1
ATOM 734 C CA . PRO A 1 92 ? 7.955 8.107 -12.952 1.00 85.44 92 PRO A CA 1
ATOM 735 C C . PRO A 1 92 ? 6.986 7.667 -11.845 1.00 85.44 92 PRO A C 1
ATOM 737 O O . PRO A 1 92 ? 6.151 8.450 -11.405 1.00 85.44 92 PRO A O 1
ATOM 740 N N . TYR A 1 93 ? 7.096 6.429 -11.358 1.00 79.56 93 TYR A N 1
ATOM 741 C CA . TYR A 1 93 ? 6.226 5.922 -10.301 1.00 79.56 93 TYR A CA 1
ATOM 742 C C . TYR A 1 93 ? 6.584 6.436 -8.894 1.00 79.56 93 TYR A C 1
ATOM 744 O O . TYR A 1 93 ? 5.686 6.672 -8.071 1.00 79.56 93 TYR A O 1
ATOM 752 N N . PHE A 1 94 ? 7.883 6.574 -8.605 1.00 80.31 94 PHE A N 1
ATOM 753 C CA . PHE A 1 94 ? 8.404 6.984 -7.296 1.00 80.31 94 PHE A CA 1
ATOM 754 C C . PHE A 1 94 ? 8.806 8.457 -7.211 1.00 80.31 94 PHE A C 1
ATOM 756 O O . PHE A 1 94 ? 8.887 8.978 -6.097 1.00 80.31 94 PHE A O 1
ATOM 763 N N . LEU A 1 95 ? 9.051 9.124 -8.341 1.00 79.44 95 LEU A N 1
ATOM 764 C CA . LEU A 1 95 ? 9.435 10.532 -8.378 1.00 79.44 95 LEU A CA 1
ATOM 765 C C . LEU A 1 95 ? 8.364 11.385 -7.683 1.00 79.44 95 LEU A C 1
ATOM 767 O O . LEU A 1 95 ? 7.190 11.316 -8.034 1.00 79.44 95 LEU A O 1
ATOM 771 N N . GLU A 1 96 ? 8.780 12.116 -6.643 1.00 71.69 96 GLU A N 1
ATOM 772 C CA . GLU A 1 96 ? 7.975 13.057 -5.835 1.00 71.69 96 GLU A CA 1
ATOM 773 C C . GLU A 1 96 ? 6.736 12.483 -5.127 1.00 71.69 96 GLU A C 1
ATOM 775 O O . GLU A 1 96 ? 6.022 13.193 -4.426 1.00 71.69 96 GLU A O 1
ATOM 780 N N . ALA A 1 97 ? 6.487 11.180 -5.237 1.00 70.81 97 ALA A N 1
ATOM 781 C CA . ALA A 1 97 ? 5.258 10.582 -4.733 1.00 70.81 97 ALA A CA 1
ATOM 782 C C . ALA A 1 97 ? 5.347 10.094 -3.275 1.00 70.81 97 ALA A C 1
ATOM 784 O O . ALA A 1 97 ? 4.338 9.623 -2.751 1.00 70.81 97 ALA A O 1
ATOM 785 N N . TYR A 1 98 ? 6.540 10.140 -2.652 1.00 71.75 98 TYR A N 1
ATOM 786 C CA . TYR A 1 98 ? 6.822 9.739 -1.257 1.00 71.75 98 TYR A CA 1
ATOM 787 C C . TYR A 1 98 ? 6.066 8.479 -0.802 1.00 71.75 98 TYR A C 1
ATOM 789 O O . TYR A 1 98 ? 5.551 8.384 0.311 1.00 71.75 98 TYR A O 1
ATOM 797 N N . ARG A 1 99 ? 5.955 7.491 -1.700 1.00 77.25 99 ARG A N 1
ATOM 798 C CA . ARG A 1 99 ? 5.068 6.346 -1.483 1.00 77.25 99 ARG A CA 1
ATOM 799 C C . ARG A 1 99 ? 5.668 5.435 -0.416 1.00 77.25 99 ARG A C 1
ATOM 801 O O . ARG A 1 99 ? 6.785 4.953 -0.625 1.00 77.25 99 ARG A O 1
ATOM 808 N N . PRO A 1 100 ? 4.935 5.105 0.661 1.00 77.12 100 PRO A N 1
ATOM 809 C CA . PRO A 1 100 ? 5.393 4.093 1.593 1.00 77.12 100 PRO A CA 1
ATOM 810 C C . PRO A 1 100 ? 5.536 2.755 0.866 1.00 77.12 100 PRO A C 1
ATOM 812 O O . PRO A 1 100 ? 4.813 2.460 -0.096 1.00 77.12 100 PRO A O 1
ATOM 815 N N . VAL A 1 101 ? 6.504 1.951 1.300 1.00 78.06 101 VAL A N 1
ATOM 816 C CA . VAL A 1 101 ? 6.722 0.608 0.764 1.00 78.06 101 VAL A CA 1
ATOM 817 C C . VAL A 1 101 ? 6.926 -0.373 1.903 1.00 78.06 101 VAL A C 1
ATOM 819 O O . VAL A 1 101 ? 7.731 -0.116 2.799 1.00 78.06 101 VAL A O 1
ATOM 822 N N . HIS A 1 102 ? 6.235 -1.510 1.847 1.00 74.62 102 HIS A N 1
ATOM 823 C CA . HIS A 1 102 ? 6.425 -2.598 2.797 1.00 74.62 102 HIS A CA 1
ATOM 824 C C . HIS A 1 102 ? 7.080 -3.807 2.114 1.00 74.62 102 HIS A C 1
ATOM 826 O O . HIS A 1 102 ? 6.859 -4.086 0.934 1.00 74.62 102 HIS A O 1
ATOM 832 N N . LYS A 1 103 ? 7.932 -4.531 2.848 1.00 71.19 103 LYS A N 1
ATOM 833 C CA . LYS A 1 103 ? 8.619 -5.720 2.320 1.00 71.19 103 LYS A CA 1
ATOM 834 C C . LYS A 1 103 ? 7.591 -6.814 2.007 1.00 71.19 103 LYS A C 1
ATOM 83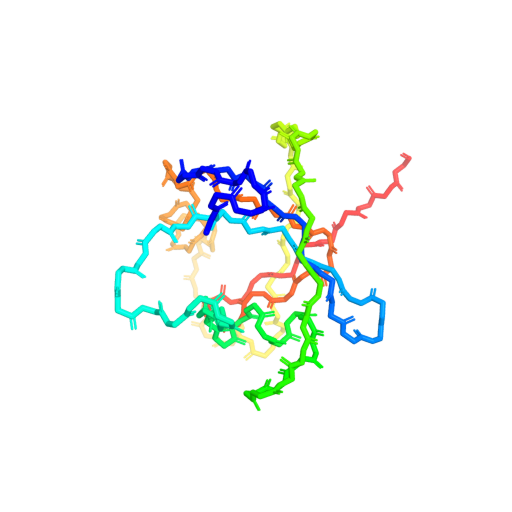6 O O . LYS A 1 103 ? 6.756 -7.125 2.848 1.00 71.19 103 LYS A O 1
ATOM 841 N N . GLY A 1 104 ? 7.704 -7.451 0.839 1.00 66.94 104 GLY A N 1
ATOM 842 C CA . GLY A 1 104 ? 6.822 -8.560 0.450 1.00 66.94 104 GLY A CA 1
ATOM 843 C C . GLY A 1 104 ? 5.438 -8.144 -0.066 1.00 66.94 104 GLY A C 1
ATOM 844 O O . GLY A 1 104 ? 4.543 -8.989 -0.146 1.00 66.94 104 GLY A O 1
ATOM 845 N N . GLU A 1 105 ? 5.257 -6.865 -0.402 1.00 64.12 105 GLU A N 1
ATOM 846 C CA . GLU A 1 105 ? 4.109 -6.379 -1.171 1.00 64.12 105 GLU A CA 1
ATOM 847 C C . GLU A 1 105 ? 4.294 -6.623 -2.672 1.00 64.12 105 GLU A C 1
ATOM 849 O O . GLU A 1 105 ? 5.359 -6.350 -3.228 1.00 64.12 105 GLU A O 1
ATOM 854 N N . ASN A 1 106 ? 3.214 -7.044 -3.339 1.00 62.75 106 ASN A N 1
ATOM 855 C CA . ASN A 1 106 ? 3.164 -7.236 -4.787 1.00 62.75 106 ASN A CA 1
ATOM 856 C C . ASN A 1 106 ? 2.301 -6.122 -5.400 1.00 62.75 106 ASN A C 1
ATOM 858 O O . ASN A 1 106 ? 1.074 -6.133 -5.279 1.00 62.75 106 ASN A O 1
ATOM 862 N N . ARG A 1 107 ? 2.903 -5.126 -6.060 1.00 58.91 107 ARG A N 1
ATOM 863 C CA . ARG A 1 107 ? 2.130 -3.985 -6.590 1.00 58.91 107 ARG A CA 1
ATOM 864 C C . ARG A 1 107 ? 1.521 -4.222 -7.975 1.00 58.91 107 ARG A C 1
ATOM 866 O O . ARG A 1 107 ? 2.152 -3.872 -8.954 1.00 58.91 107 ARG A O 1
ATOM 873 N N . GLN A 1 108 ? 0.285 -4.742 -8.059 1.00 46.84 108 GLN A N 1
ATOM 874 C CA . GLN A 1 108 ? -0.353 -5.263 -9.296 1.00 46.84 108 GLN A CA 1
ATOM 875 C C . GLN A 1 108 ? -0.472 -4.324 -10.522 1.00 46.84 108 GLN A C 1
ATOM 877 O O . GLN A 1 108 ? -0.644 -4.821 -11.629 1.00 46.84 108 GLN A O 1
ATOM 882 N N . ASN A 1 109 ? -0.345 -3.003 -10.378 1.00 38.91 109 ASN A N 1
ATOM 883 C CA . ASN A 1 109 ? -0.475 -2.070 -11.507 1.00 38.91 109 ASN A CA 1
ATOM 884 C C . ASN A 1 109 ? 0.910 -1.598 -11.989 1.00 38.91 109 ASN A C 1
ATOM 886 O O . ASN A 1 109 ? 1.273 -0.470 -11.689 1.00 38.91 109 ASN A O 1
ATOM 890 N N . HIS A 1 110 ? 1.638 -2.449 -12.730 1.00 37.19 110 HIS A N 1
ATOM 891 C CA . HIS A 1 110 ? 3.065 -2.338 -13.134 1.00 37.19 110 HIS A CA 1
ATOM 892 C C . HIS A 1 110 ? 4.038 -2.933 -12.091 1.00 37.19 110 HIS A C 1
ATOM 894 O O . HIS A 1 110 ? 4.706 -2.222 -11.343 1.00 37.19 110 HIS A O 1
ATOM 900 N N . LEU A 1 111 ? 4.047 -4.268 -12.004 1.00 40.59 111 LEU A N 1
ATOM 901 C CA . LEU A 1 111 ? 4.492 -5.058 -10.850 1.00 40.59 111 LEU A CA 1
ATOM 902 C C . LEU A 1 111 ? 5.996 -5.213 -10.679 1.00 40.59 111 LEU A C 1
ATOM 904 O O . LEU A 1 111 ? 6.647 -5.958 -11.401 1.00 40.59 111 LEU A O 1
ATOM 908 N N . TRP A 1 112 ? 6.477 -4.650 -9.577 1.00 39.88 112 TRP A N 1
ATOM 909 C CA . TRP A 1 112 ? 7.768 -4.960 -8.990 1.00 39.88 112 TRP A CA 1
ATOM 910 C C . TRP A 1 112 ? 7.576 -5.517 -7.566 1.00 39.88 112 TRP A C 1
ATOM 912 O O . TRP A 1 112 ? 6.823 -4.953 -6.768 1.00 39.88 112 TRP A O 1
ATOM 922 N N . CYS A 1 113 ? 8.237 -6.633 -7.257 1.00 33.78 113 CYS A N 1
ATOM 923 C CA . CYS A 1 113 ? 8.311 -7.332 -5.975 1.00 33.78 113 CYS A CA 1
ATOM 924 C C . CYS A 1 113 ? 9.481 -6.795 -5.137 1.00 33.78 113 CYS A C 1
ATOM 926 O O . CYS A 1 113 ? 10.637 -6.883 -5.547 1.00 33.78 113 CYS A O 1
ATOM 928 N N . LEU A 1 114 ? 9.207 -6.228 -3.957 1.00 37.03 114 LEU A N 1
ATOM 929 C CA . LEU A 1 114 ? 10.245 -5.638 -3.104 1.00 37.03 114 LEU A CA 1
ATOM 930 C C . LEU A 1 114 ? 10.841 -6.697 -2.160 1.00 37.03 114 LEU A C 1
ATOM 932 O O . LEU A 1 114 ? 10.254 -7.035 -1.124 1.00 37.03 114 LEU A O 1
ATOM 936 N N . GLN A 1 115 ? 12.017 -7.222 -2.509 1.00 24.23 115 GLN A N 1
ATOM 937 C CA . GLN A 1 115 ? 12.704 -8.273 -1.756 1.00 24.23 115 GLN A CA 1
ATOM 938 C C . GLN A 1 115 ? 13.883 -7.672 -0.980 1.00 24.23 115 GLN A C 1
ATOM 940 O O . GLN A 1 115 ? 14.933 -7.372 -1.537 1.00 24.23 115 GLN A O 1
ATOM 945 N N . LYS A 1 116 ? 13.713 -7.472 0.334 1.00 28.25 116 LYS A N 1
ATOM 946 C CA . LYS A 1 116 ? 14.803 -7.029 1.223 1.00 28.25 116 LYS A CA 1
ATOM 947 C C . LYS A 1 116 ? 15.660 -8.237 1.624 1.00 28.25 116 LYS A C 1
ATOM 949 O O . LYS A 1 116 ? 15.167 -9.083 2.378 1.00 28.25 116 LYS A O 1
ATOM 954 N N . HIS A 1 117 ? 16.916 -8.302 1.192 1.00 23.25 117 HIS A N 1
ATOM 955 C CA . HIS A 1 117 ? 17.913 -9.119 1.887 1.00 23.25 117 HIS A CA 1
ATOM 956 C C . HIS A 1 117 ? 18.208 -8.486 3.253 1.00 23.25 117 HIS A C 1
ATOM 958 O O . HIS A 1 117 ? 18.455 -7.284 3.348 1.00 23.25 117 HIS A O 1
ATOM 964 N N . LEU A 1 118 ? 18.070 -9.289 4.311 1.00 22.98 118 LEU A N 1
A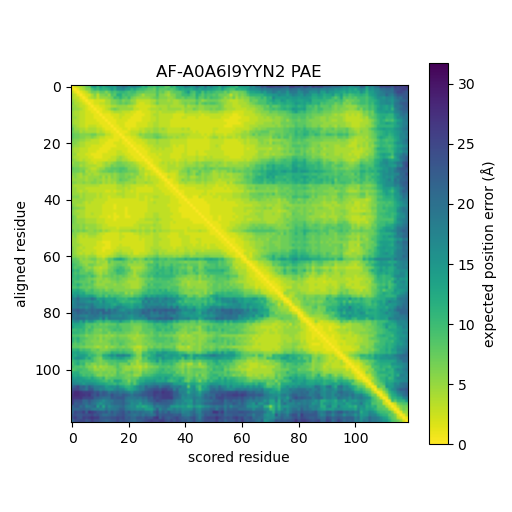TOM 965 C CA . LEU A 1 118 ? 18.735 -9.020 5.581 1.00 22.98 118 LEU A CA 1
ATOM 966 C C . LEU A 1 118 ? 20.169 -9.525 5.413 1.00 22.98 118 LEU A C 1
ATOM 968 O O . LEU A 1 118 ? 20.350 -10.696 5.084 1.00 22.98 118 LEU A O 1
ATOM 972 N N . HIS A 1 119 ? 21.138 -8.645 5.632 1.00 29.41 119 HIS A N 1
ATOM 973 C CA . HIS A 1 119 ? 22.345 -9.032 6.350 1.00 29.41 119 HIS A CA 1
ATOM 974 C C . HIS A 1 119 ? 22.159 -8.564 7.789 1.00 29.41 119 HIS A C 1
ATOM 976 O O . HIS A 1 119 ? 21.587 -7.457 7.955 1.00 29.41 119 HIS A O 1
#

Sequence (119 aa):
MEELHLFRGDTVLMKGKKRRETVCIVLTDDSCQNEKIRMNRVTRNNLRVRLGDVVSVQACPDVKYGKRIHVLPIDDTIEGLTGNLFEVYLKPYFLEAYRPVHKGENRQNHLWCLQKHLH

InterPro domains:
  IPR003338 CDC48, N-terminal subdomain [PF02359] (1-61)
  IPR003338 CDC48, N-terminal subdomain [SM01073] (1-63)
  IPR009010 Aspartate decarboxylase-like domain superfamily [SSF50692] (1-60)
  IPR029067 CDC48 domain 2-like superfamily [SSF54585] (62-106)

Nearest PDB structures (foldseek):
  7r7t-assembly1_D  TM=9.420E-01  e=3.793E-13  Homo sapiens
  7pux-assembly1_A  TM=9.070E-01  e=6.198E-13  Homo sapiens
  5glf-assembly2_C  TM=8.841E-01  e=4.288E-13  Homo sapiens
  7k57-assembly1_A  TM=8.905E-01  e=4.033E-13  Homo sapiens
  7k56-assembly1_A  TM=8.906E-01  e=4.288E-13  Homo sapiens